Protein AF-A0AAJ6YQP2-F1 (afdb_monomer_lite)

Structure (mmCIF, N/CA/C/O backbone):
data_AF-A0AAJ6YQP2-F1
#
_entry.id   AF-A0AAJ6YQP2-F1
#
loop_
_atom_site.group_PDB
_atom_site.id
_atom_site.type_symbol
_atom_site.label_atom_id
_atom_site.label_alt_id
_atom_site.label_comp_id
_atom_site.label_asym_id
_atom_site.label_entity_id
_atom_site.label_seq_id
_atom_site.pdbx_PDB_ins_code
_atom_site.Cartn_x
_atom_site.Cartn_y
_atom_site.Cartn_z
_atom_site.occupancy
_atom_site.B_iso_or_equiv
_atom_site.auth_seq_id
_atom_site.auth_comp_id
_atom_site.auth_asym_id
_atom_site.auth_atom_id
_atom_site.pdbx_PDB_model_num
ATOM 1 N N . MET A 1 1 ? -6.370 11.225 21.750 1.00 60.81 1 MET A N 1
ATOM 2 C CA . MET A 1 1 ? -5.702 11.580 20.487 1.00 60.81 1 MET A CA 1
ATOM 3 C C . MET A 1 1 ? -6.669 12.426 19.680 1.00 60.81 1 MET A C 1
ATOM 5 O O . MET A 1 1 ? -7.779 11.971 19.423 1.00 60.81 1 MET A O 1
ATOM 9 N N . THR A 1 2 ? -6.319 13.672 19.384 1.00 93.00 2 THR A N 1
ATOM 10 C CA . THR A 1 2 ? -7.159 14.570 18.579 1.00 93.00 2 THR A CA 1
ATOM 11 C C . THR A 1 2 ? -7.001 14.266 17.084 1.00 93.00 2 THR A C 1
ATOM 13 O O . THR A 1 2 ? -6.000 13.698 16.651 1.00 93.00 2 THR A O 1
ATOM 16 N N . ILE A 1 3 ? -7.976 14.669 16.260 1.00 90.00 3 ILE A N 1
ATOM 17 C CA . ILE A 1 3 ? -7.902 14.508 14.792 1.00 90.00 3 ILE A CA 1
ATOM 18 C C . ILE A 1 3 ? -6.656 15.207 14.223 1.00 90.00 3 ILE A C 1
ATOM 20 O O . ILE A 1 3 ? -6.046 14.731 13.267 1.00 90.00 3 ILE A O 1
ATOM 24 N N . GLN A 1 4 ? -6.270 16.346 14.803 1.00 90.75 4 GLN A N 1
ATOM 25 C CA . GLN A 1 4 ? -5.084 17.087 14.379 1.00 90.75 4 GLN A CA 1
ATOM 26 C C . GLN A 1 4 ? -3.793 16.340 14.720 1.00 90.75 4 GLN A C 1
ATOM 28 O O . GLN A 1 4 ? -2.929 16.215 13.855 1.00 90.75 4 GLN A O 1
ATOM 33 N N . GLU A 1 5 ? -3.689 15.792 15.932 1.00 93.12 5 GLU A N 1
ATOM 34 C CA . GLU A 1 5 ? -2.560 14.943 16.334 1.00 93.12 5 GLU A CA 1
ATOM 35 C C . GLU A 1 5 ? -2.403 13.742 15.400 1.00 93.12 5 GLU A C 1
ATOM 37 O O . GLU A 1 5 ? -1.295 13.462 14.947 1.00 93.12 5 GLU A O 1
ATOM 42 N N . PHE A 1 6 ? -3.511 13.084 15.044 1.00 91.12 6 PHE A N 1
ATOM 43 C CA . PHE A 1 6 ? -3.486 11.948 14.125 1.00 91.12 6 PHE A CA 1
ATOM 44 C C . PHE A 1 6 ? -2.950 12.342 12.743 1.00 91.12 6 PHE A C 1
ATOM 46 O O . PHE A 1 6 ? -2.038 11.704 12.225 1.00 91.12 6 PHE A O 1
ATOM 53 N N . LYS A 1 7 ? -3.426 13.460 12.176 1.00 91.50 7 LYS A N 1
ATOM 54 C CA . LYS A 1 7 ? -2.936 13.955 10.878 1.00 91.50 7 LYS A CA 1
ATOM 55 C C . LYS A 1 7 ? -1.448 14.299 10.891 1.00 91.50 7 LYS A C 1
ATOM 57 O O . LYS A 1 7 ? -0.774 14.119 9.875 1.00 91.50 7 LYS A O 1
ATOM 62 N N . ILE A 1 8 ? -0.948 14.839 12.003 1.00 93.94 8 ILE A N 1
ATOM 63 C CA . ILE A 1 8 ? 0.478 15.139 12.182 1.00 93.94 8 ILE A CA 1
ATOM 64 C C . ILE A 1 8 ? 1.276 13.837 12.223 1.00 93.94 8 ILE A C 1
ATOM 66 O O . ILE A 1 8 ? 2.303 13.734 11.552 1.00 93.94 8 ILE A O 1
ATOM 70 N N . TYR A 1 9 ? 0.785 12.846 12.967 1.00 94.75 9 TYR A N 1
ATOM 71 C CA . TYR A 1 9 ? 1.417 11.540 13.078 1.00 94.75 9 TYR A CA 1
ATOM 72 C C . TYR A 1 9 ? 1.484 10.818 11.725 1.00 94.75 9 TYR A C 1
ATOM 74 O O . TYR A 1 9 ? 2.572 10.449 11.295 1.00 94.75 9 TYR A O 1
ATOM 82 N N . GLU A 1 10 ? 0.373 10.730 10.988 1.00 93.25 10 GLU A N 1
ATOM 83 C CA . GLU A 1 10 ? 0.352 10.141 9.640 1.00 93.25 10 GLU A CA 1
ATOM 84 C C . GLU A 1 10 ? 1.358 10.820 8.701 1.00 93.25 10 GLU A C 1
ATOM 86 O O . GLU A 1 10 ? 2.099 10.159 7.975 1.00 93.25 10 GLU A O 1
ATOM 91 N N . LYS A 1 11 ? 1.411 12.160 8.720 1.00 94.31 11 LYS A N 1
ATOM 92 C CA . LYS A 1 11 ? 2.339 12.920 7.876 1.00 94.31 11 LYS A CA 1
ATOM 93 C C . LYS A 1 11 ? 3.795 12.641 8.241 1.00 94.31 11 LYS A C 1
ATOM 95 O O . LYS A 1 11 ? 4.642 12.592 7.349 1.00 94.31 11 LYS A O 1
ATOM 100 N N . LYS A 1 12 ? 4.085 12.476 9.533 1.00 95.94 12 LYS A N 1
ATOM 101 C CA . LYS A 1 12 ? 5.415 12.112 10.022 1.00 95.94 12 LYS A CA 1
ATOM 102 C C . LYS A 1 12 ? 5.809 10.722 9.522 1.00 95.94 12 LYS A C 1
ATOM 104 O O . LYS A 1 12 ? 6.863 10.602 8.908 1.00 95.94 12 LYS A O 1
ATOM 109 N N . GLU A 1 13 ? 4.961 9.716 9.715 1.00 95.12 13 GLU A N 1
ATOM 110 C CA . GLU A 1 13 ? 5.237 8.343 9.268 1.00 95.12 13 GLU A CA 1
ATOM 111 C C . GLU A 1 13 ? 5.406 8.259 7.744 1.00 95.12 13 GLU A C 1
ATOM 113 O O . GLU A 1 13 ? 6.349 7.639 7.252 1.00 95.12 13 GLU A O 1
ATOM 118 N N . PHE A 1 14 ? 4.573 8.972 6.979 1.00 94.31 14 PHE A N 1
ATOM 119 C CA . PHE A 1 14 ? 4.710 9.049 5.524 1.00 94.31 14 PHE A CA 1
ATOM 120 C C . PHE A 1 14 ? 6.044 9.677 5.092 1.00 94.31 14 PHE A C 1
ATOM 122 O O . PHE A 1 14 ? 6.680 9.216 4.143 1.00 94.31 14 PHE A O 1
ATOM 129 N N . LEU A 1 15 ? 6.505 10.718 5.794 1.00 94.62 15 LEU A N 1
ATOM 130 C CA . LEU A 1 15 ? 7.798 11.338 5.514 1.00 94.62 15 LEU A CA 1
ATOM 131 C C . LEU A 1 15 ? 8.963 10.395 5.841 1.00 94.62 15 LEU A C 1
ATOM 133 O O . LEU A 1 15 ? 9.917 10.323 5.069 1.00 94.62 15 LEU A O 1
ATOM 137 N N . GLU A 1 16 ? 8.885 9.664 6.953 1.00 95.62 16 GLU A N 1
ATOM 138 C CA . GLU A 1 16 ? 9.889 8.658 7.310 1.00 95.62 16 GLU A CA 1
ATOM 139 C C . GLU A 1 16 ? 9.940 7.519 6.286 1.00 95.62 16 GLU A C 1
ATOM 141 O O . GLU A 1 16 ? 11.024 7.101 5.883 1.00 95.62 16 GLU A O 1
ATOM 146 N N . TRP A 1 17 ? 8.791 7.066 5.784 1.00 93.06 17 TRP A N 1
ATOM 147 C CA . TRP A 1 17 ? 8.738 6.104 4.683 1.00 93.06 17 TRP A CA 1
ATOM 148 C C . TRP A 1 17 ? 9.425 6.634 3.413 1.00 93.06 17 TRP A C 1
ATOM 150 O O . TRP A 1 17 ? 10.272 5.944 2.845 1.00 93.06 17 TRP A O 1
ATOM 160 N N . LYS A 1 18 ? 9.167 7.889 3.016 1.00 92.50 18 LYS A N 1
ATOM 161 C CA . LYS A 1 18 ? 9.851 8.511 1.867 1.00 92.50 18 LYS A CA 1
ATOM 162 C C . LYS A 1 18 ? 11.369 8.583 2.041 1.00 92.50 18 LYS A C 1
ATOM 164 O O . LYS A 1 18 ? 12.102 8.356 1.083 1.00 92.50 18 LYS A O 1
ATOM 169 N N . LYS A 1 19 ? 11.849 8.893 3.249 1.00 92.56 19 LYS A N 1
ATOM 170 C CA . LYS A 1 19 ? 13.291 8.910 3.544 1.00 92.56 19 LYS A CA 1
ATOM 171 C C . LYS A 1 19 ? 13.913 7.531 3.340 1.00 92.56 19 LYS A C 1
ATOM 173 O O . LYS A 1 19 ? 14.977 7.441 2.740 1.00 92.56 19 LYS A O 1
ATOM 178 N N . LYS A 1 20 ? 13.239 6.463 3.783 1.00 91.56 20 LYS A N 1
ATOM 179 C CA . LYS A 1 20 ? 13.707 5.083 3.571 1.00 91.56 20 LYS A CA 1
ATOM 180 C C . LYS A 1 20 ? 13.839 4.750 2.084 1.00 91.56 20 LYS A C 1
ATOM 182 O O . LYS A 1 20 ? 14.827 4.133 1.707 1.00 91.56 20 LYS A O 1
ATOM 187 N N . LEU A 1 21 ? 12.898 5.194 1.246 1.00 89.62 21 LEU A N 1
ATOM 188 C CA . LEU A 1 21 ? 12.996 5.015 -0.208 1.00 89.62 21 LEU A CA 1
ATOM 189 C C . LEU A 1 21 ? 14.211 5.739 -0.797 1.00 89.62 21 LEU A C 1
ATOM 191 O O . LEU A 1 21 ? 14.974 5.120 -1.526 1.00 89.62 21 LEU A O 1
ATOM 195 N N . SER A 1 22 ? 14.435 6.999 -0.416 1.00 87.75 22 SER A N 1
ATOM 196 C CA . SER A 1 22 ? 15.591 7.780 -0.884 1.00 87.75 22 SER A CA 1
ATOM 197 C C . SER A 1 22 ? 16.925 7.108 -0.540 1.00 87.75 22 SER A C 1
ATOM 199 O O . SER A 1 22 ? 17.834 7.076 -1.361 1.00 87.75 22 SER A O 1
ATOM 201 N N . VAL A 1 23 ? 17.039 6.521 0.657 1.00 89.62 23 VAL A N 1
ATOM 202 C CA . VAL A 1 23 ? 18.241 5.774 1.069 1.00 89.62 23 VAL A CA 1
ATOM 203 C C . VAL A 1 23 ? 18.442 4.517 0.215 1.00 89.62 23 VAL A C 1
ATOM 205 O O . VAL A 1 23 ? 19.573 4.174 -0.120 1.00 89.62 23 VAL A O 1
ATOM 208 N N . LEU A 1 24 ? 17.358 3.829 -0.158 1.00 86.81 24 LEU A N 1
ATOM 209 C CA . LEU A 1 24 ? 17.425 2.646 -1.022 1.00 86.81 24 LEU A CA 1
ATOM 210 C C . LEU A 1 24 ? 17.827 2.997 -2.464 1.00 86.81 24 LEU A C 1
ATOM 212 O O . LEU A 1 24 ? 18.578 2.230 -3.070 1.00 86.81 24 LEU A O 1
ATOM 216 N N . GLU A 1 25 ? 17.375 4.140 -2.993 1.00 85.19 25 GLU A N 1
ATOM 217 C CA . GLU A 1 25 ? 17.806 4.657 -4.306 1.00 85.19 25 GLU A CA 1
ATOM 218 C C . GLU A 1 25 ? 19.319 4.873 -4.341 1.00 85.19 25 GLU A C 1
ATOM 220 O O . GLU A 1 25 ? 20.000 4.377 -5.242 1.00 85.19 25 GLU A O 1
ATOM 225 N N . GLU A 1 26 ? 19.851 5.561 -3.328 1.00 84.56 26 GLU A N 1
ATOM 226 C CA . GLU A 1 26 ? 21.278 5.869 -3.222 1.00 84.56 26 GLU A CA 1
ATOM 227 C C . GLU A 1 26 ? 22.134 4.606 -3.064 1.00 84.56 26 GLU A C 1
ATOM 229 O O . GLU A 1 26 ? 23.167 4.472 -3.720 1.00 84.56 26 GLU A O 1
ATOM 234 N N . LEU A 1 27 ? 21.703 3.657 -2.224 1.00 85.19 27 LEU A N 1
ATOM 235 C CA . LEU A 1 27 ? 22.490 2.464 -1.904 1.00 85.19 27 LEU A CA 1
ATOM 236 C C . LEU A 1 27 ? 22.625 1.500 -3.088 1.00 85.19 27 LEU A C 1
ATOM 238 O O . LEU A 1 27 ? 23.675 0.883 -3.268 1.00 85.19 27 LEU A O 1
ATOM 242 N N . HIS A 1 28 ? 21.561 1.336 -3.873 1.00 75.75 28 HIS A N 1
ATOM 243 C CA . HIS A 1 28 ? 21.493 0.279 -4.879 1.00 75.75 28 HIS A CA 1
ATOM 244 C C . HIS A 1 28 ? 21.585 0.770 -6.328 1.00 75.75 28 HIS A C 1
ATOM 246 O O . HIS A 1 28 ? 21.553 -0.054 -7.240 1.00 75.75 28 HIS A O 1
ATOM 252 N N . SER A 1 29 ? 21.705 2.084 -6.562 1.00 75.69 29 SER A N 1
ATOM 253 C CA . SER A 1 29 ? 21.660 2.674 -7.914 1.00 75.69 29 SER A CA 1
ATOM 254 C C . SER A 1 29 ? 20.409 2.266 -8.712 1.00 75.69 29 SER A C 1
ATOM 256 O O . SER A 1 29 ? 20.422 2.253 -9.944 1.00 75.69 29 SER A O 1
ATOM 258 N N . TYR A 1 30 ? 19.324 1.907 -8.018 1.00 79.75 30 TYR A N 1
ATOM 259 C CA . TYR A 1 30 ? 18.047 1.602 -8.649 1.00 79.75 30 TYR A CA 1
ATOM 260 C C . TYR A 1 30 ? 17.301 2.897 -8.943 1.00 79.75 30 TYR A C 1
ATOM 262 O O . TYR A 1 30 ? 17.237 3.797 -8.109 1.00 79.75 30 TYR A O 1
ATOM 270 N N . VAL A 1 31 ? 16.676 2.957 -10.116 1.00 77.19 31 VAL A N 1
ATOM 271 C CA . VAL A 1 31 ? 15.659 3.967 -10.399 1.00 77.19 31 VAL A CA 1
ATOM 272 C C . VAL A 1 31 ? 14.356 3.453 -9.800 1.00 77.19 31 VAL A C 1
ATOM 274 O O . VAL A 1 31 ? 13.773 2.505 -10.332 1.00 77.19 31 VAL A O 1
ATOM 277 N N . ILE A 1 32 ? 13.909 4.032 -8.683 1.00 83.69 32 ILE A N 1
ATOM 278 C CA . ILE A 1 32 ? 12.584 3.709 -8.154 1.00 83.69 32 ILE A CA 1
ATOM 279 C C . ILE A 1 32 ? 11.535 4.242 -9.129 1.00 83.69 32 ILE A C 1
ATOM 281 O O . ILE A 1 32 ? 11.605 5.374 -9.615 1.00 83.69 32 ILE A O 1
ATOM 285 N N . THR A 1 33 ? 10.541 3.406 -9.423 1.00 84.50 33 THR A N 1
ATOM 286 C CA . THR A 1 33 ? 9.373 3.818 -10.200 1.00 84.50 33 THR A CA 1
ATOM 287 C C . THR A 1 33 ? 8.717 5.028 -9.526 1.00 84.50 33 THR A C 1
ATOM 289 O O . THR A 1 33 ? 8.454 4.969 -8.322 1.00 84.50 33 THR A O 1
ATOM 292 N N . PRO A 1 34 ? 8.416 6.114 -10.264 1.00 87.88 34 PRO A N 1
ATOM 293 C CA . PRO A 1 34 ? 7.784 7.292 -9.688 1.00 87.88 34 PRO A CA 1
ATOM 294 C C . PRO A 1 34 ? 6.543 6.929 -8.872 1.00 87.88 34 PRO A C 1
ATOM 296 O O . PRO A 1 34 ? 5.677 6.186 -9.335 1.00 87.88 34 PRO A O 1
ATOM 299 N N . TYR A 1 35 ? 6.455 7.471 -7.660 1.00 90.38 35 TYR A N 1
ATOM 300 C CA . TYR A 1 35 ? 5.375 7.193 -6.720 1.00 90.38 35 TYR A CA 1
ATOM 301 C C . TYR A 1 35 ? 4.609 8.467 -6.359 1.00 90.38 35 TYR A C 1
ATOM 303 O O . TYR A 1 35 ? 5.089 9.591 -6.528 1.00 90.38 35 TYR A O 1
ATOM 311 N N . GLU A 1 36 ? 3.397 8.297 -5.835 1.00 93.88 36 GLU A N 1
ATOM 312 C CA . GLU A 1 36 ? 2.568 9.421 -5.414 1.00 93.88 36 GLU A CA 1
ATOM 313 C C . GLU A 1 36 ? 3.133 10.080 -4.147 1.00 93.88 36 GLU A C 1
ATOM 315 O O . GLU A 1 36 ? 3.310 9.437 -3.111 1.00 93.88 36 GLU A O 1
ATOM 320 N N . THR A 1 37 ? 3.398 11.385 -4.205 1.00 92.00 37 THR A N 1
ATOM 321 C CA . THR A 1 37 ? 4.023 12.133 -3.101 1.00 92.00 37 THR A CA 1
ATOM 322 C C . THR A 1 37 ? 3.018 12.870 -2.222 1.00 92.00 37 THR A C 1
ATOM 324 O O . THR A 1 37 ? 3.383 13.344 -1.144 1.00 92.00 37 THR A O 1
ATOM 327 N N . ASN A 1 38 ? 1.759 12.965 -2.650 1.00 93.31 38 ASN A N 1
ATOM 328 C CA . ASN A 1 38 ? 0.685 13.584 -1.895 1.00 93.31 38 ASN A CA 1
ATOM 329 C C . ASN A 1 38 ? -0.005 12.561 -0.980 1.00 93.31 38 ASN A C 1
ATOM 331 O O . ASN A 1 38 ? -0.717 11.667 -1.440 1.00 93.31 38 ASN A O 1
ATOM 335 N N . ILE A 1 39 ? 0.142 12.748 0.334 1.00 94.06 39 ILE A N 1
ATOM 336 C CA . ILE A 1 39 ? -0.475 11.890 1.355 1.00 94.06 39 ILE A CA 1
ATOM 337 C C . ILE A 1 39 ? -2.005 11.829 1.262 1.00 94.06 39 ILE A C 1
ATOM 339 O O . ILE A 1 39 ? -2.595 10.815 1.617 1.00 94.06 39 ILE A O 1
ATOM 343 N N . GLU A 1 40 ? -2.675 12.868 0.755 1.00 94.88 40 GLU A N 1
ATOM 344 C CA . GLU A 1 40 ? -4.138 12.849 0.648 1.00 94.88 40 GLU A CA 1
ATOM 345 C C . GLU A 1 40 ? -4.624 11.769 -0.321 1.00 94.88 40 GLU A C 1
ATOM 347 O O . GLU A 1 40 ? -5.681 11.188 -0.097 1.00 94.88 40 GLU A O 1
ATOM 352 N N . ARG A 1 41 ? -3.850 11.442 -1.364 1.00 94.81 41 ARG A N 1
ATOM 353 C CA . ARG A 1 41 ? -4.192 10.350 -2.290 1.00 94.81 41 ARG A CA 1
ATOM 354 C C . ARG A 1 41 ? -4.013 8.983 -1.633 1.00 94.81 41 ARG A C 1
ATOM 356 O O . ARG A 1 41 ? -4.881 8.129 -1.783 1.00 94.81 41 ARG A O 1
ATOM 363 N N . TRP A 1 42 ? -2.963 8.814 -0.831 1.00 94.75 42 TRP A N 1
ATOM 364 C CA . TRP A 1 42 ? -2.773 7.614 -0.010 1.00 94.75 42 TRP A CA 1
ATOM 365 C C . TRP A 1 42 ? -3.889 7.438 1.022 1.00 94.75 42 TRP A C 1
ATOM 367 O O . TRP A 1 42 ? -4.416 6.341 1.162 1.00 94.75 42 TRP A O 1
ATOM 377 N N . ARG A 1 43 ? -4.352 8.522 1.656 1.00 94.50 43 ARG A N 1
ATOM 378 C CA . ARG A 1 43 ? -5.519 8.476 2.551 1.00 94.50 43 ARG A CA 1
ATOM 379 C C . ARG A 1 43 ? -6.793 8.023 1.847 1.00 94.50 43 ARG A C 1
ATOM 381 O O . ARG A 1 43 ? -7.588 7.313 2.454 1.00 94.50 43 ARG A O 1
ATOM 388 N N . GLN A 1 44 ? -7.015 8.428 0.594 1.00 95.81 44 GLN A N 1
ATOM 389 C CA . GLN A 1 44 ? -8.160 7.915 -0.167 1.00 95.81 44 GLN A CA 1
ATOM 390 C C . GLN A 1 44 ? -8.025 6.412 -0.408 1.00 95.81 44 GLN A C 1
ATOM 392 O O . GLN A 1 44 ? -8.993 5.686 -0.202 1.00 95.81 44 GLN A O 1
ATOM 397 N N . LEU A 1 45 ? -6.829 5.941 -0.775 1.00 94.38 45 LEU A N 1
ATOM 398 C CA . LEU A 1 45 ? -6.568 4.512 -0.932 1.00 94.38 45 LEU A CA 1
ATOM 399 C C . LEU A 1 45 ? -6.836 3.750 0.373 1.00 94.38 45 LEU A C 1
ATOM 401 O O . LEU A 1 45 ? -7.565 2.766 0.344 1.00 94.38 45 LEU A O 1
ATOM 405 N N . TRP A 1 46 ? -6.329 4.223 1.515 1.00 94.19 46 TRP A N 1
ATOM 406 C CA . TRP A 1 46 ? -6.567 3.584 2.816 1.00 94.19 46 TRP A CA 1
ATOM 407 C C . TRP A 1 46 ? -8.054 3.503 3.157 1.00 94.19 46 TRP A C 1
ATOM 409 O O . TRP A 1 46 ? -8.532 2.433 3.512 1.00 94.19 46 TRP A O 1
ATOM 419 N N . ARG A 1 47 ? -8.823 4.576 2.935 1.00 94.56 47 ARG A N 1
ATOM 420 C CA . ARG A 1 47 ? -10.281 4.559 3.149 1.00 94.56 47 ARG A CA 1
ATOM 421 C C . ARG A 1 47 ? -10.992 3.553 2.252 1.00 94.56 47 ARG A C 1
ATOM 423 O O . ARG A 1 47 ? -11.893 2.859 2.714 1.00 94.56 47 ARG A O 1
ATOM 430 N N . VAL A 1 48 ? -10.604 3.470 0.977 1.00 94.81 48 VAL A N 1
ATOM 431 C CA . VAL A 1 48 ? -11.146 2.459 0.057 1.00 94.81 48 VAL A CA 1
ATOM 432 C C . VAL A 1 48 ? -10.800 1.065 0.568 1.00 94.81 48 VAL A C 1
ATOM 434 O O . VAL A 1 48 ? -11.678 0.206 0.625 1.00 94.81 48 VAL A O 1
ATOM 437 N N . ILE A 1 49 ? -9.561 0.853 1.010 1.00 94.00 49 ILE A N 1
ATOM 438 C CA . ILE A 1 49 ? -9.114 -0.423 1.569 1.00 94.00 49 ILE A CA 1
ATOM 439 C C . ILE A 1 49 ? -9.863 -0.790 2.835 1.00 94.00 49 ILE A C 1
ATOM 441 O O . ILE A 1 49 ? -10.181 -1.957 3.001 1.00 94.00 49 ILE A O 1
ATOM 445 N N . GLU A 1 50 ? -10.197 0.156 3.701 1.00 92.44 50 GLU A N 1
ATOM 446 C CA . GLU A 1 50 ? -10.926 -0.101 4.942 1.00 92.44 50 GLU A CA 1
ATOM 447 C C . GLU A 1 50 ? -12.405 -0.407 4.689 1.00 92.44 50 GLU A C 1
ATOM 449 O O . GLU A 1 50 ? -12.941 -1.360 5.259 1.00 92.44 50 GLU A O 1
ATOM 454 N N . HIS A 1 51 ? -13.051 0.335 3.787 1.00 93.19 51 HIS A N 1
ATOM 455 C CA . HIS A 1 51 ? -14.502 0.273 3.598 1.00 93.19 51 HIS A CA 1
ATOM 456 C C . HIS A 1 51 ? -14.991 -0.687 2.507 1.00 93.19 51 HIS A C 1
ATOM 458 O O . HIS A 1 51 ? -16.168 -1.032 2.515 1.00 93.19 51 HIS A O 1
ATOM 464 N N . SER A 1 52 ? -14.142 -1.114 1.570 1.00 91.81 52 SER A N 1
ATOM 465 C CA . SER A 1 52 ? -14.549 -2.038 0.497 1.00 91.81 52 SER A CA 1
ATOM 466 C C . SER A 1 52 ? -14.518 -3.503 0.934 1.00 91.81 52 SER A C 1
ATOM 468 O O . SER A 1 52 ? -13.640 -3.903 1.693 1.00 91.81 52 SER A O 1
ATOM 470 N N . ASP A 1 53 ? -15.428 -4.328 0.420 1.00 88.94 53 ASP A N 1
ATOM 471 C CA . ASP A 1 53 ? -15.371 -5.788 0.605 1.00 88.94 53 ASP A CA 1
ATOM 472 C C . ASP A 1 53 ? -14.456 -6.472 -0.425 1.00 88.94 53 ASP A C 1
ATOM 474 O O . ASP A 1 53 ? -13.827 -7.496 -0.143 1.00 88.94 53 ASP A O 1
ATOM 478 N N . VAL A 1 54 ? -14.370 -5.884 -1.623 1.00 90.31 54 VAL A N 1
ATOM 479 C CA . VAL A 1 54 ? -13.599 -6.391 -2.762 1.00 90.31 54 VAL A CA 1
ATOM 480 C C . VAL A 1 54 ? -12.753 -5.270 -3.353 1.00 90.31 54 VAL A C 1
ATOM 482 O O . VAL A 1 54 ? -13.249 -4.162 -3.566 1.00 90.31 54 VAL A O 1
ATOM 485 N N . ILE A 1 55 ? -11.493 -5.578 -3.665 1.00 92.56 55 ILE A N 1
ATOM 486 C CA . ILE A 1 55 ? -10.579 -4.678 -4.378 1.00 92.56 55 ILE A CA 1
ATOM 487 C C . ILE A 1 55 ? -10.178 -5.296 -5.705 1.00 92.56 55 ILE A C 1
ATOM 489 O O . ILE A 1 55 ? -9.815 -6.469 -5.763 1.00 92.56 55 ILE A O 1
ATOM 493 N N 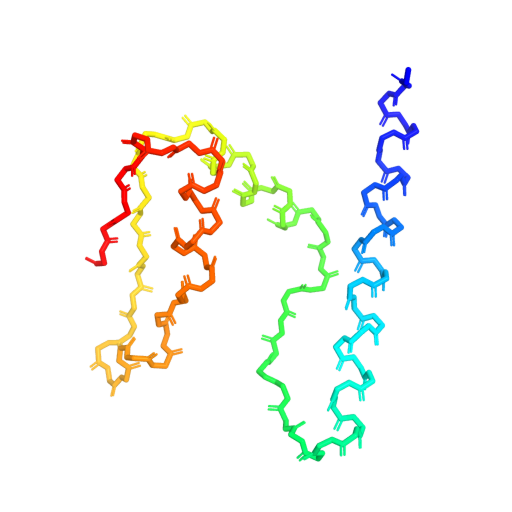. VAL A 1 56 ? -10.226 -4.481 -6.759 1.00 93.62 56 VAL A N 1
ATOM 494 C CA . VAL A 1 56 ? -9.828 -4.875 -8.110 1.00 93.62 56 VAL A CA 1
ATOM 495 C C . VAL A 1 56 ? -8.642 -4.028 -8.555 1.00 93.62 56 VAL A C 1
ATOM 497 O O . VAL A 1 56 ? -8.722 -2.797 -8.523 1.00 93.62 56 VAL A O 1
ATOM 500 N N . GLN A 1 57 ? -7.550 -4.673 -8.971 1.00 92.31 57 GLN A N 1
ATOM 501 C CA . GLN A 1 57 ? -6.374 -3.983 -9.502 1.00 92.31 57 GLN A CA 1
ATOM 502 C C . GLN A 1 57 ? -6.374 -4.027 -11.028 1.00 92.31 57 GLN A C 1
ATOM 504 O O . GLN A 1 57 ? -6.119 -5.058 -11.632 1.00 92.31 57 GLN A O 1
ATOM 509 N N . ILE A 1 58 ? -6.592 -2.876 -11.662 1.00 94.00 58 ILE A N 1
ATOM 510 C CA . ILE A 1 58 ? -6.503 -2.768 -13.119 1.00 94.00 58 ILE A CA 1
ATOM 511 C C . ILE A 1 58 ? -5.027 -2.778 -13.528 1.00 94.00 58 ILE A C 1
ATOM 513 O O . ILE A 1 58 ? -4.253 -1.924 -13.090 1.00 94.00 58 ILE A O 1
ATOM 517 N N . VAL A 1 59 ? -4.651 -3.720 -14.394 1.00 94.69 59 VAL A N 1
ATOM 518 C CA . VAL A 1 59 ? -3.288 -3.864 -14.926 1.00 94.69 59 VAL A CA 1
ATOM 519 C C . VAL A 1 59 ? -3.239 -3.642 -16.437 1.00 94.69 59 VAL A C 1
ATOM 521 O O . VAL A 1 59 ? -4.202 -3.895 -17.159 1.00 94.69 59 VAL A O 1
ATOM 524 N N . ASP A 1 60 ? -2.092 -3.179 -16.933 1.00 95.12 60 ASP A N 1
ATOM 525 C CA . ASP A 1 60 ? -1.839 -3.064 -18.370 1.00 95.12 60 ASP A CA 1
ATOM 526 C C . ASP A 1 60 ? -1.448 -4.431 -18.956 1.00 95.12 60 ASP A C 1
ATOM 528 O O . ASP A 1 60 ? -0.472 -5.052 -18.527 1.00 95.12 60 ASP A O 1
ATOM 532 N N . ALA A 1 61 ? -2.182 -4.884 -19.975 1.00 96.31 61 ALA A N 1
ATOM 533 C CA . ALA A 1 61 ? -1.980 -6.186 -20.612 1.00 96.31 61 ALA A CA 1
ATOM 534 C C . ALA A 1 61 ? -0.620 -6.341 -21.318 1.00 96.31 61 ALA A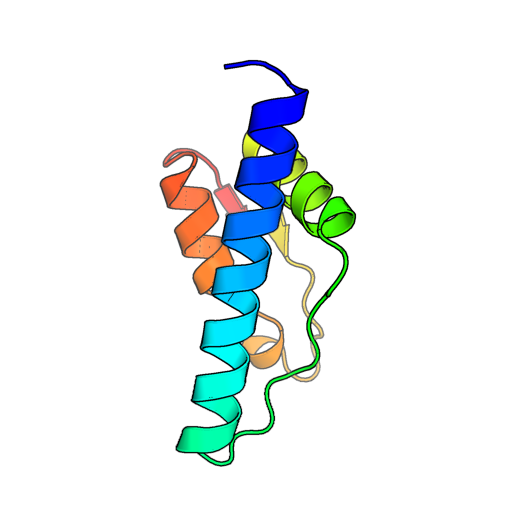 C 1
ATOM 536 O O . ALA A 1 61 ? -0.200 -7.465 -21.590 1.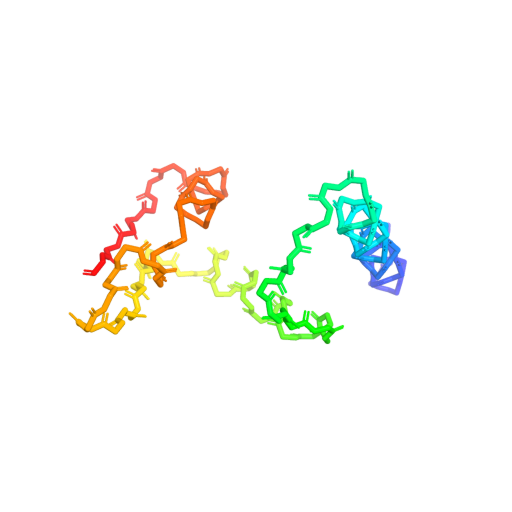00 96.31 61 ALA A O 1
ATOM 537 N N . ARG A 1 62 ? 0.087 -5.242 -21.614 1.00 95.94 62 ARG A N 1
ATOM 538 C CA . ARG A 1 62 ? 1.413 -5.281 -22.252 1.00 95.94 62 ARG A CA 1
ATOM 539 C C . ARG A 1 62 ? 2.494 -5.790 -21.305 1.00 95.94 62 ARG A C 1
ATOM 541 O O . ARG A 1 62 ? 3.469 -6.376 -21.764 1.00 95.94 62 ARG A O 1
ATOM 548 N N . ASN A 1 63 ? 2.345 -5.545 -20.004 1.00 93.44 63 ASN A N 1
ATOM 549 C CA . ASN A 1 63 ? 3.253 -6.064 -18.984 1.00 93.44 63 ASN A CA 1
ATOM 550 C C . ASN A 1 63 ? 2.538 -6.207 -17.626 1.00 93.44 63 ASN A C 1
ATOM 552 O O . ASN A 1 63 ? 2.830 -5.463 -16.689 1.00 93.44 63 ASN A O 1
ATOM 556 N N . PRO A 1 64 ? 1.592 -7.151 -17.492 1.00 93.94 64 PRO A N 1
ATOM 557 C CA . PRO A 1 64 ? 0.717 -7.234 -16.323 1.00 93.94 64 PRO A CA 1
ATOM 558 C C . PRO A 1 64 ? 1.479 -7.504 -15.021 1.00 93.94 64 PRO A C 1
ATOM 560 O O . PRO A 1 64 ? 1.065 -7.041 -13.962 1.00 93.94 64 PRO A O 1
ATOM 563 N N . LEU A 1 65 ? 2.618 -8.201 -15.091 1.00 91.50 65 LEU A N 1
ATOM 564 C CA . LEU A 1 65 ? 3.452 -8.490 -13.922 1.00 91.50 65 LEU A CA 1
ATOM 565 C C . LEU A 1 65 ? 4.113 -7.233 -13.349 1.00 91.50 65 LEU A C 1
ATOM 567 O O . LEU A 1 65 ? 4.257 -7.139 -12.137 1.00 91.50 65 LEU A O 1
ATOM 571 N N . LEU A 1 66 ? 4.475 -6.266 -14.198 1.00 90.75 66 LEU A N 1
ATOM 572 C CA . LEU A 1 66 ? 5.054 -4.997 -13.752 1.00 90.75 66 LEU A CA 1
ATOM 573 C C . LEU A 1 66 ? 4.031 -4.122 -13.017 1.00 90.75 66 LEU A C 1
ATOM 575 O O . LEU A 1 66 ? 4.392 -3.400 -12.094 1.00 90.75 66 LEU A O 1
ATOM 579 N N . PHE A 1 67 ? 2.765 -4.165 -13.440 1.00 91.25 67 PHE A N 1
ATOM 580 C CA . PHE A 1 67 ? 1.704 -3.331 -12.867 1.00 91.25 67 PHE A CA 1
ATOM 581 C C . PHE A 1 67 ? 0.964 -3.990 -11.704 1.00 91.25 67 PHE A C 1
ATOM 583 O O . PHE A 1 67 ? 0.201 -3.307 -11.024 1.00 91.25 67 PHE A O 1
ATOM 590 N N . ARG A 1 68 ? 1.181 -5.286 -11.455 1.00 92.19 68 ARG A N 1
ATOM 591 C CA . ARG A 1 68 ? 0.654 -6.000 -10.290 1.00 92.19 68 ARG A CA 1
ATOM 592 C C . ARG A 1 68 ? 1.456 -5.628 -9.042 1.00 92.19 68 ARG A C 1
ATOM 594 O O . ARG A 1 68 ? 2.681 -5.663 -9.059 1.00 92.1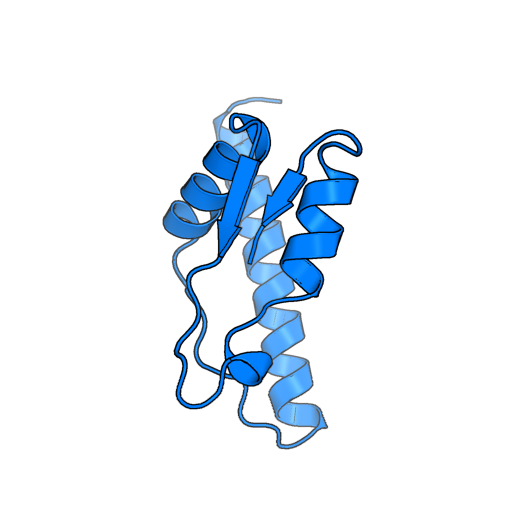9 68 ARG A O 1
ATOM 601 N N . CYS A 1 69 ? 0.771 -5.307 -7.946 1.00 92.38 69 CYS A N 1
ATOM 602 C CA . CYS A 1 69 ? 1.422 -4.904 -6.699 1.00 92.38 69 CYS A CA 1
ATOM 603 C C . CYS A 1 69 ? 1.170 -5.949 -5.610 1.00 92.38 69 CYS A C 1
ATOM 605 O O . CYS A 1 69 ? 0.154 -5.894 -4.926 1.00 92.38 69 CYS A O 1
ATOM 607 N N . THR A 1 70 ? 2.100 -6.890 -5.434 1.00 92.62 70 THR A N 1
ATOM 608 C CA . THR A 1 70 ? 1.982 -7.968 -4.433 1.00 92.62 70 THR A CA 1
ATOM 609 C C . THR A 1 70 ? 1.913 -7.442 -3.002 1.00 92.62 70 THR A C 1
ATOM 611 O O . THR A 1 70 ? 1.188 -7.998 -2.180 1.00 92.62 70 THR A O 1
ATOM 614 N N . ASP A 1 71 ? 2.605 -6.338 -2.718 1.00 92.31 71 ASP A N 1
ATOM 615 C CA . ASP A 1 71 ? 2.586 -5.699 -1.398 1.00 92.31 71 ASP A CA 1
ATOM 616 C C . ASP A 1 71 ? 1.194 -5.152 -1.056 1.00 92.31 71 ASP A C 1
ATOM 618 O O . ASP A 1 71 ? 0.759 -5.226 0.092 1.00 92.31 71 ASP A O 1
ATOM 622 N N . LEU A 1 72 ? 0.453 -4.656 -2.057 1.00 92.75 72 LEU A N 1
ATOM 623 C CA . LEU A 1 72 ? -0.935 -4.235 -1.870 1.00 92.75 72 LEU A CA 1
ATOM 624 C C . LEU A 1 72 ? -1.832 -5.433 -1.539 1.00 92.75 72 LEU A C 1
ATOM 626 O O . LEU A 1 72 ? -2.702 -5.317 -0.680 1.00 92.75 72 LEU A O 1
ATOM 630 N N . GLU A 1 73 ? -1.612 -6.585 -2.176 1.00 92.00 73 GLU A N 1
ATOM 631 C CA . GLU A 1 73 ? -2.371 -7.811 -1.885 1.00 92.00 73 GLU A CA 1
ATOM 632 C C . GLU A 1 73 ? -2.168 -8.266 -0.445 1.00 92.00 73 GLU A C 1
ATOM 634 O O . GLU A 1 73 ? -3.138 -8.574 0.254 1.00 92.00 73 GLU A O 1
ATOM 639 N N . GLN A 1 74 ? -0.915 -8.255 0.009 1.00 92.75 74 GLN A N 1
ATOM 640 C CA . GLN A 1 74 ? -0.579 -8.568 1.388 1.00 92.75 74 GLN A CA 1
ATOM 641 C C . GLN A 1 74 ? -1.222 -7.561 2.350 1.00 92.75 74 GLN A C 1
ATOM 643 O O . GLN A 1 74 ? -1.898 -7.966 3.294 1.00 92.75 74 GLN A O 1
ATOM 648 N N . TYR A 1 75 ? -1.098 -6.261 2.076 1.00 92.88 75 TYR A N 1
ATOM 649 C CA . TYR A 1 75 ? -1.651 -5.218 2.938 1.00 92.88 75 TYR A CA 1
ATOM 650 C C . TYR A 1 75 ? -3.182 -5.293 3.063 1.00 92.88 75 TYR A C 1
ATOM 652 O O . TYR A 1 75 ? -3.730 -5.166 4.157 1.00 92.88 75 TYR A O 1
ATOM 660 N N . VAL A 1 76 ? -3.902 -5.576 1.972 1.00 93.06 76 VAL A N 1
ATOM 661 C CA . VAL A 1 76 ? -5.363 -5.773 2.016 1.00 93.06 76 VAL A CA 1
ATOM 662 C C . VAL A 1 76 ? -5.739 -6.935 2.941 1.00 93.06 76 VAL A C 1
ATOM 664 O O . VAL A 1 76 ? -6.715 -6.834 3.690 1.00 93.06 76 VAL A O 1
ATOM 667 N N . LYS A 1 77 ? -4.951 -8.017 2.935 1.00 90.75 77 LYS A N 1
ATOM 668 C CA . LYS A 1 77 ? -5.152 -9.166 3.827 1.00 90.75 77 LYS A CA 1
ATOM 669 C C . LYS A 1 77 ? -4.817 -8.860 5.283 1.00 90.75 77 LYS A C 1
ATOM 671 O O . LYS A 1 77 ? -5.528 -9.349 6.158 1.00 90.75 77 LYS A 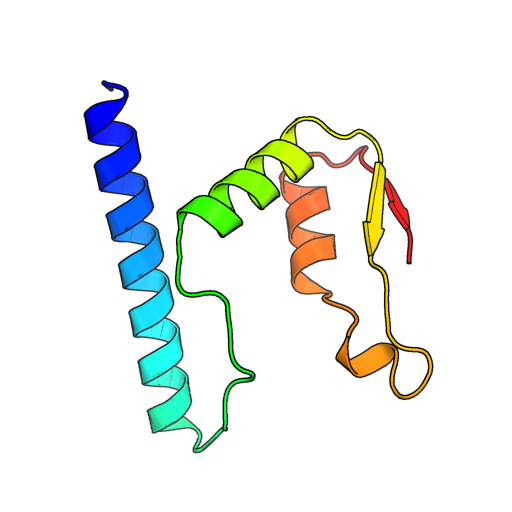O 1
ATOM 676 N N . GLU A 1 78 ? -3.805 -8.037 5.539 1.00 92.44 78 GLU A N 1
ATOM 677 C CA . GLU A 1 78 ? -3.468 -7.557 6.884 1.00 92.44 78 GLU A CA 1
ATOM 678 C C . GLU A 1 78 ? -4.598 -6.707 7.483 1.00 92.44 78 GLU A C 1
ATOM 680 O O . GLU A 1 78 ? -4.936 -6.870 8.655 1.00 92.44 78 GLU A O 1
ATOM 685 N N . VAL A 1 79 ? -5.230 -5.845 6.674 1.00 91.38 79 VAL A N 1
ATOM 686 C CA . VAL A 1 79 ? -6.372 -5.023 7.111 1.00 91.38 79 VAL A CA 1
ATOM 687 C C . VAL A 1 79 ? -7.606 -5.885 7.381 1.00 91.38 79 VAL A C 1
ATOM 689 O O . VAL A 1 79 ? -8.297 -5.687 8.382 1.00 91.38 79 VAL A O 1
ATOM 692 N N . ASN A 1 80 ? -7.915 -6.843 6.502 1.00 88.94 80 ASN A N 1
ATOM 693 C CA . ASN A 1 80 ? -9.006 -7.789 6.717 1.00 88.94 80 ASN A CA 1
ATOM 694 C C . ASN A 1 80 ? -8.799 -9.083 5.912 1.00 88.94 80 ASN A C 1
ATOM 696 O O . ASN A 1 80 ? -8.943 -9.115 4.689 1.00 88.94 80 ASN A O 1
ATOM 700 N N . HIS A 1 81 ? -8.576 -10.183 6.631 1.00 85.12 81 HIS A N 1
ATOM 701 C CA . HIS A 1 81 ? -8.328 -11.515 6.075 1.00 85.12 81 HIS A CA 1
ATOM 702 C C . HIS A 1 81 ? -9.436 -12.018 5.130 1.00 85.12 81 HIS A C 1
ATOM 704 O O . HIS A 1 81 ? -9.149 -12.749 4.174 1.00 85.12 81 HIS A O 1
ATOM 710 N N . ASN A 1 82 ? -10.686 -11.599 5.363 1.00 83.56 82 ASN A N 1
ATOM 711 C CA . ASN A 1 82 ? -11.854 -12.021 4.589 1.00 83.56 82 ASN A CA 1
ATOM 712 C C . ASN A 1 82 ? -12.021 -11.252 3.270 1.00 83.56 82 ASN A C 1
ATOM 714 O O . ASN A 1 82 ? -12.810 -11.681 2.431 1.00 83.56 82 ASN A O 1
ATOM 718 N N . LYS A 1 83 ? -11.295 -10.144 3.056 1.00 83.50 83 LYS A N 1
ATOM 719 C CA . LYS A 1 83 ? -1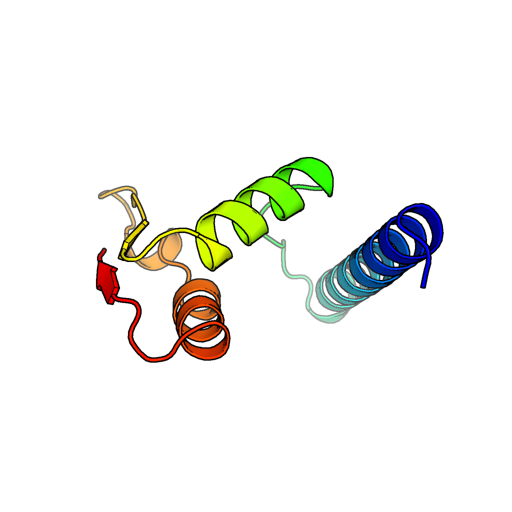1.416 -9.365 1.815 1.00 83.50 83 LYS A CA 1
ATOM 720 C C . LYS A 1 83 ? -10.865 -10.131 0.629 1.00 83.50 83 LYS A C 1
ATOM 722 O O . LYS A 1 83 ? -9.826 -10.792 0.722 1.00 83.50 83 LYS A O 1
ATOM 727 N N . LEU A 1 84 ? -11.561 -10.033 -0.495 1.00 72.75 84 LEU A N 1
ATOM 728 C CA . LEU A 1 84 ? -11.118 -10.610 -1.757 1.00 72.75 84 LEU A CA 1
ATOM 729 C C . LEU A 1 84 ? -10.382 -9.537 -2.559 1.00 72.75 84 LEU A C 1
ATOM 731 O O . LEU A 1 84 ? -10.889 -8.429 -2.732 1.00 72.75 84 LEU A O 1
ATOM 735 N N . LEU A 1 85 ? -9.192 -9.874 -3.052 1.00 67.94 85 LEU A N 1
ATOM 736 C CA . LEU A 1 85 ? -8.502 -9.073 -4.053 1.00 67.94 85 LEU A CA 1
ATOM 737 C C . LEU A 1 85 ? -8.527 -9.839 -5.374 1.00 67.94 85 LEU A C 1
ATOM 739 O O . LEU A 1 85 ? -8.104 -10.995 -5.426 1.00 67.94 85 LEU A O 1
ATOM 743 N N . GLN A 1 86 ? -9.071 -9.206 -6.410 1.00 65.56 86 GLN A N 1
ATOM 744 C CA . GLN A 1 86 ? -9.176 -9.763 -7.754 1.00 65.56 86 GLN A CA 1
ATOM 745 C C . GLN A 1 86 ? -8.300 -8.947 -8.713 1.00 65.56 86 GLN A C 1
ATOM 747 O O . GLN A 1 86 ? -8.256 -7.719 -8.635 1.00 65.56 86 GLN A O 1
ATOM 752 N N . LEU A 1 87 ? -7.562 -9.644 -9.575 1.00 59.84 87 LEU A N 1
ATOM 753 C CA . LEU A 1 87 ? -6.746 -9.054 -10.642 1.00 59.84 87 LEU A CA 1
ATOM 754 C C . LEU A 1 87 ? -7.579 -8.837 -11.905 1.00 59.84 87 LEU A C 1
ATOM 756 O O . LEU A 1 87 ? -8.514 -9.646 -12.121 1.00 59.84 87 LEU A O 1
#

Secondary structure (DSSP, 8-state):
--HHHHHHHHHHHHHHHHHHHHHHHHHH---PPP----HHHHHHHHHHHHH-SEEE----TTSHHHH--HHHHHHHHHH-TT-EEE-

Organism: NCBI:txid326594

Foldseek 3Di:
DDPVVVVVVLVVVLVVVVVVVVVVCVPPVDDPDDDDPDVVVVVVVVVCLQPDLEAEQDADPVCRVVSDDVVVVVVSCVNPVNRYYYD

pLDDT: mean 89.68, std 7.49, range [59.84, 96.31]

InterPro domains:
  IPR027417 P-loop containing nucleoside triphosphate hydrolase [G3DSA:3.40.50.300] (41-87)
  IPR027417 P-loop containing nucleoside triphosphate hydrolase [SSF52540] (40-82)
  IPR043358 Ras GTPase GNL1-like [PTHR45709] (1-83)

Sequence (87 aa):
MTIQEFKIYEKKEFLEWKKKLSVLEELHSYVITPYETNIERWRQLWRVIEHSDVIVQIVDARNPLLFRCTDLEQYVKEVNHNKLLQL

Radius of gyration: 15.33 Å; chains: 1; bounding box: 38×29×43 Å